Protein AF-A0A925NH45-F1 (afdb_monomer_lite)

Foldseek 3Di:
DDDDDDPPDDPPPDDDPVVVVVVVVVVVVVVVVVVCCCVPVPVVPPPPCDVCNPLLNLQLVLVVVVCVVPVQPAEEEEEEEPVQQVVQQVQQCVVVVHRDPSSNDFKRVSVQVVVQVVVVDPPSRSYTYGYSYYYVDDVVSRVVSQVCQCPDPRHHPYYHYDDD

pLDDT: mean 81.84, std 16.11, range [45.5, 97.69]

Radius of gyration: 31.34 Å; chains: 1; bounding box: 68×44×101 Å

Structure (mmCIF, N/CA/C/O backbone):
data_AF-A0A925NH45-F1
#
_entry.id   AF-A0A925NH45-F1
#
loop_
_atom_site.group_PDB
_atom_site.id
_atom_site.type_symbol
_atom_site.label_atom_id
_atom_site.label_alt_id
_atom_site.label_comp_id
_atom_site.label_asym_id
_atom_site.label_entity_id
_atom_site.label_seq_id
_atom_site.pdbx_PDB_ins_code
_atom_site.Cartn_x
_atom_site.Cartn_y
_atom_site.Cartn_z
_atom_site.occupancy
_atom_site.B_iso_or_equiv
_atom_site.auth_seq_id
_atom_site.auth_comp_id
_atom_site.auth_asym_id
_atom_site.auth_atom_id
_atom_site.pdbx_PDB_model_num
ATOM 1 N N . MET A 1 1 ? 51.695 -27.035 -75.897 1.00 48.34 1 MET A N 1
ATOM 2 C CA . MET A 1 1 ? 51.351 -25.604 -76.032 1.00 48.34 1 MET A CA 1
ATOM 3 C C . MET A 1 1 ? 50.611 -25.178 -74.779 1.00 48.34 1 MET A C 1
ATOM 5 O O . MET A 1 1 ? 49.550 -25.703 -74.482 1.00 48.34 1 MET A O 1
ATOM 9 N N . THR A 1 2 ? 51.273 -24.341 -73.992 1.00 46.50 2 THR A N 1
ATOM 10 C CA . THR A 1 2 ? 50.959 -23.916 -72.624 1.00 46.50 2 THR A CA 1
ATOM 11 C C . THR A 1 2 ? 50.205 -22.582 -72.627 1.00 46.50 2 THR A C 1
ATOM 13 O O . THR A 1 2 ? 50.682 -21.634 -73.243 1.00 46.50 2 THR A O 1
ATOM 16 N N . GLY A 1 3 ? 49.085 -22.473 -71.909 1.00 46.50 3 GLY A N 1
ATOM 17 C CA . GLY A 1 3 ? 48.392 -21.202 -71.636 1.00 46.50 3 GLY A CA 1
ATOM 18 C C . GLY A 1 3 ? 47.732 -21.281 -70.259 1.00 46.50 3 GLY A C 1
ATOM 19 O O . GLY A 1 3 ? 46.732 -21.964 -70.101 1.00 46.50 3 GLY A O 1
ATOM 20 N N . SER A 1 4 ? 48.445 -20.912 -69.194 1.00 45.50 4 SER A N 1
ATOM 21 C CA . SER A 1 4 ? 48.526 -19.571 -68.583 1.00 45.50 4 SER A CA 1
ATOM 22 C C . SER A 1 4 ? 47.248 -19.169 -67.829 1.00 45.50 4 SER A C 1
ATOM 24 O O . SER A 1 4 ? 46.299 -18.627 -68.393 1.00 45.50 4 SER A O 1
ATOM 26 N N . MET A 1 5 ? 47.262 -19.460 -66.522 1.00 50.41 5 MET A N 1
ATOM 27 C CA . MET A 1 5 ? 46.317 -18.998 -65.502 1.00 50.41 5 MET A CA 1
ATOM 28 C C . MET A 1 5 ? 46.411 -17.477 -65.344 1.00 50.41 5 MET A C 1
ATOM 30 O O . MET A 1 5 ? 47.458 -16.959 -64.958 1.00 50.41 5 MET A O 1
ATOM 34 N N . ASN A 1 6 ? 45.305 -16.764 -65.564 1.00 49.44 6 ASN A N 1
ATOM 35 C CA . ASN A 1 6 ? 45.228 -15.328 -65.310 1.00 49.44 6 ASN A CA 1
ATOM 36 C C . ASN A 1 6 ? 44.544 -15.077 -63.955 1.00 49.44 6 ASN A C 1
ATOM 38 O O . ASN A 1 6 ? 43.321 -15.094 -63.828 1.00 49.44 6 ASN A O 1
ATOM 42 N N . SER A 1 7 ? 45.367 -14.899 -62.920 1.00 51.62 7 SER A N 1
ATOM 43 C CA . SER A 1 7 ? 44.959 -14.513 -61.567 1.00 51.62 7 SER A CA 1
ATOM 44 C C . SER A 1 7 ? 44.492 -13.054 -61.569 1.00 51.62 7 SER A C 1
ATOM 46 O O . SER A 1 7 ? 45.295 -12.118 -61.597 1.00 51.62 7 SER A O 1
ATOM 48 N N . GLY A 1 8 ? 43.173 -12.859 -61.556 1.00 48.31 8 GLY A N 1
ATOM 49 C CA . GLY A 1 8 ? 42.533 -11.558 -61.387 1.00 48.31 8 GLY A CA 1
ATOM 50 C C . GLY A 1 8 ? 42.764 -11.009 -59.981 1.00 48.31 8 GLY A C 1
ATOM 51 O O . GLY A 1 8 ? 41.948 -11.200 -59.084 1.00 48.31 8 GLY A O 1
ATOM 52 N N . LYS A 1 9 ? 43.883 -10.305 -59.783 1.00 48.53 9 LYS A N 1
ATOM 5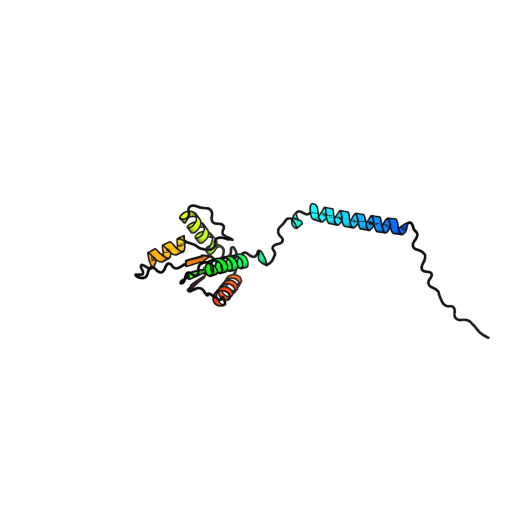3 C CA . LYS A 1 9 ? 44.126 -9.486 -58.590 1.00 48.53 9 LYS A CA 1
ATOM 54 C C . LYS A 1 9 ? 43.109 -8.344 -58.558 1.00 48.53 9 LYS A C 1
ATOM 56 O O . LYS A 1 9 ? 43.236 -7.372 -59.306 1.00 48.53 9 LYS A O 1
ATOM 61 N N . ALA A 1 10 ? 42.117 -8.448 -57.677 1.00 54.41 10 ALA A N 1
ATOM 62 C CA . ALA A 1 10 ? 41.234 -7.344 -57.332 1.00 54.41 10 ALA A CA 1
ATOM 63 C C . ALA A 1 10 ? 42.079 -6.203 -56.739 1.00 54.41 10 ALA A C 1
ATOM 65 O O . ALA A 1 10 ? 42.547 -6.264 -55.603 1.00 54.41 10 ALA A O 1
ATOM 66 N N . LYS A 1 11 ? 42.324 -5.167 -57.549 1.00 50.25 11 LYS A N 1
ATOM 67 C CA . LYS A 1 11 ? 42.915 -3.902 -57.109 1.00 50.25 11 LYS A CA 1
ATOM 68 C C . LYS A 1 11 ? 41.949 -3.253 -56.117 1.00 50.25 11 LYS A C 1
ATOM 70 O O . LYS A 1 11 ? 41.012 -2.573 -56.531 1.00 50.25 11 LYS A O 1
ATOM 75 N N . PHE A 1 12 ? 42.206 -3.433 -54.823 1.00 51.75 12 PHE A N 1
ATOM 76 C CA . PHE A 1 12 ? 41.728 -2.531 -53.778 1.00 51.75 12 PHE A CA 1
ATOM 77 C C . PHE A 1 12 ? 42.248 -1.133 -54.127 1.00 51.75 12 PHE A C 1
ATOM 79 O O . PHE A 1 12 ? 43.419 -0.808 -53.925 1.00 51.75 12 PHE A O 1
ATOM 86 N N . ARG A 1 13 ? 41.400 -0.333 -54.780 1.00 50.50 13 ARG A N 1
ATOM 87 C CA . ARG A 1 13 ? 41.694 1.067 -55.064 1.00 50.50 13 ARG A CA 1
ATOM 88 C C . ARG A 1 13 ? 41.855 1.764 -53.721 1.00 50.50 13 ARG A C 1
ATOM 90 O O . ARG A 1 13 ? 40.940 1.743 -52.903 1.00 50.50 13 ARG A O 1
ATOM 97 N N . LEU A 1 14 ? 43.041 2.338 -53.526 1.00 48.62 14 LEU A N 1
ATOM 98 C CA . LEU A 1 14 ? 43.367 3.244 -52.437 1.00 48.62 14 LEU A CA 1
ATOM 99 C C . LEU A 1 14 ? 42.187 4.185 -52.178 1.00 48.62 14 LEU A C 1
ATOM 101 O O . LEU A 1 14 ? 41.791 4.947 -53.063 1.00 48.62 14 LEU A O 1
ATOM 105 N N . PHE A 1 15 ? 41.665 4.137 -50.955 1.00 53.94 15 PHE A N 1
ATOM 106 C CA . PHE A 1 15 ? 40.826 5.191 -50.411 1.00 53.94 15 PHE A CA 1
ATOM 107 C C . PHE A 1 15 ? 41.591 6.512 -50.555 1.00 53.94 15 PHE A C 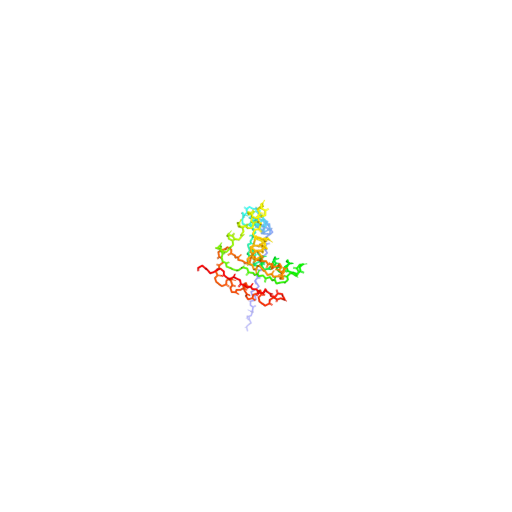1
ATOM 109 O O . PHE A 1 15 ? 42.670 6.694 -49.988 1.00 53.94 15 PHE A O 1
ATOM 116 N N . SER A 1 16 ? 41.053 7.404 -51.384 1.00 55.00 16 SER A N 1
ATOM 117 C CA . SER A 1 16 ? 41.539 8.769 -51.545 1.00 55.00 16 SER A CA 1
ATOM 118 C C . SER A 1 16 ? 41.640 9.428 -50.167 1.00 55.00 16 SER A C 1
ATOM 120 O O . SER A 1 16 ? 40.709 9.340 -49.366 1.00 55.00 16 SER A O 1
ATOM 122 N N . LYS A 1 17 ? 42.748 10.124 -49.888 1.00 56.66 17 LYS A N 1
ATOM 123 C CA . LYS A 1 17 ? 42.945 10.893 -48.643 1.00 56.66 17 LYS A CA 1
ATOM 124 C C . LYS A 1 17 ? 41.820 11.916 -48.384 1.00 56.66 17 LYS A C 1
ATOM 126 O O . LYS A 1 17 ? 41.635 12.322 -47.243 1.00 56.66 17 LYS A O 1
ATOM 131 N N . GLY A 1 18 ? 41.032 12.280 -49.403 1.00 59.00 18 GLY A N 1
ATOM 132 C CA . GLY A 1 18 ? 39.838 13.122 -49.259 1.00 59.00 18 GLY A CA 1
ATOM 133 C C . GLY A 1 18 ? 38.615 12.420 -48.649 1.00 59.00 18 GLY A C 1
ATOM 134 O O . GLY A 1 18 ? 37.737 13.085 -48.113 1.00 59.00 18 GLY A O 1
ATOM 135 N N . SER A 1 19 ? 38.548 11.087 -48.673 1.00 63.91 19 SER A N 1
ATOM 136 C CA . SER A 1 19 ? 37.384 10.325 -48.198 1.00 63.91 19 SER A CA 1
ATOM 137 C C . SER A 1 19 ? 37.349 10.168 -46.675 1.00 63.91 19 SER A C 1
ATOM 139 O O . SER A 1 19 ? 36.272 10.111 -46.093 1.00 63.91 19 SER A O 1
ATOM 141 N N . ILE A 1 20 ? 38.513 10.149 -46.017 1.00 78.00 20 ILE A N 1
ATOM 142 C CA . ILE A 1 20 ? 38.604 10.027 -44.552 1.00 78.00 20 ILE A CA 1
ATOM 143 C C . ILE A 1 20 ? 38.033 11.279 -43.877 1.00 78.00 20 ILE A C 1
ATOM 145 O O . ILE A 1 20 ? 37.272 11.164 -42.922 1.00 78.00 20 ILE A O 1
ATOM 149 N N . GLY A 1 21 ? 38.327 12.468 -44.417 1.00 81.25 21 GLY A N 1
ATOM 150 C CA . GLY A 1 21 ? 37.786 13.726 -43.894 1.00 81.25 21 GLY A CA 1
ATOM 151 C C . GLY A 1 21 ? 36.257 13.783 -43.956 1.00 81.25 21 GLY A C 1
ATOM 152 O O . GLY A 1 21 ? 35.621 14.218 -43.001 1.00 81.25 21 GLY A O 1
ATOM 153 N N . ILE A 1 22 ? 35.664 13.268 -45.037 1.00 85.00 22 ILE A N 1
ATOM 154 C CA . ILE A 1 22 ? 34.204 13.210 -45.208 1.00 85.00 22 ILE A CA 1
ATOM 155 C C . ILE A 1 22 ? 33.573 12.249 -44.194 1.00 85.00 22 ILE A C 1
ATOM 157 O O . ILE A 1 22 ? 32.553 12.579 -43.595 1.00 85.00 22 ILE A O 1
ATOM 161 N N . ILE A 1 23 ? 34.189 11.086 -43.963 1.00 85.44 23 ILE A N 1
ATOM 162 C CA . ILE A 1 23 ? 33.689 10.098 -42.995 1.00 85.44 23 ILE A CA 1
ATOM 163 C C . ILE A 1 23 ? 33.732 10.662 -41.573 1.00 85.44 23 ILE A C 1
ATOM 165 O O . ILE A 1 23 ? 32.750 10.552 -40.843 1.00 85.44 23 ILE A O 1
ATOM 169 N N . VAL A 1 24 ? 34.837 11.308 -41.190 1.00 88.88 24 VAL A N 1
ATOM 170 C CA . VAL A 1 24 ? 34.971 11.935 -39.867 1.00 88.88 24 VAL A CA 1
ATOM 171 C C . VAL A 1 24 ? 33.945 13.056 -39.693 1.00 88.88 24 VAL A C 1
ATOM 173 O O . VAL A 1 24 ? 33.266 13.102 -38.672 1.00 88.88 24 VAL A O 1
ATOM 176 N N . ALA A 1 25 ? 33.763 13.912 -40.703 1.00 88.50 25 ALA A N 1
ATOM 177 C CA . ALA A 1 25 ? 32.768 14.982 -40.659 1.00 88.50 25 ALA A CA 1
ATOM 178 C C . ALA A 1 25 ? 31.331 14.445 -40.533 1.00 88.50 25 ALA A C 1
ATOM 180 O O . ALA A 1 25 ? 30.549 14.967 -39.739 1.00 88.50 25 ALA A O 1
ATOM 181 N N . ALA A 1 26 ? 30.993 13.380 -41.266 1.00 88.88 26 ALA A N 1
ATOM 182 C CA . ALA A 1 26 ? 29.689 12.728 -41.173 1.00 88.88 26 ALA A CA 1
ATOM 183 C C . ALA A 1 26 ? 29.455 12.112 -39.785 1.00 88.88 26 ALA A C 1
ATOM 185 O O . ALA A 1 26 ? 28.373 12.263 -39.222 1.00 88.88 26 ALA A O 1
ATOM 186 N N . PHE A 1 27 ? 30.476 11.477 -39.201 1.00 92.94 27 PHE A N 1
ATOM 187 C CA . PHE A 1 27 ? 30.384 10.899 -37.862 1.00 92.94 27 PHE A CA 1
ATOM 188 C C . PHE A 1 27 ? 30.213 11.981 -36.788 1.00 92.94 27 PHE A C 1
ATOM 190 O O . PHE A 1 27 ? 29.357 11.856 -35.918 1.00 92.94 27 PHE A O 1
ATOM 197 N N . CYS A 1 28 ? 30.960 13.085 -36.889 1.00 93.62 28 CYS A N 1
ATOM 198 C CA . CYS A 1 28 ? 30.791 14.238 -36.006 1.00 93.62 28 CYS A CA 1
ATOM 199 C C . CYS A 1 28 ? 29.386 14.842 -36.116 1.00 93.62 28 CYS A C 1
ATOM 201 O O . CYS A 1 28 ? 28.771 15.124 -35.093 1.00 93.62 28 CYS A O 1
ATOM 203 N N . MET A 1 29 ? 28.852 14.998 -37.331 1.00 93.44 29 MET A N 1
ATOM 204 C CA . MET A 1 29 ? 27.477 15.465 -37.543 1.00 93.44 29 MET A CA 1
ATOM 205 C C . MET A 1 29 ? 26.449 14.539 -36.891 1.00 93.44 29 MET A C 1
ATOM 207 O O . MET A 1 29 ? 25.522 15.024 -36.250 1.00 93.44 29 MET A O 1
ATOM 211 N N . LEU A 1 30 ? 26.630 13.223 -37.007 1.00 91.88 30 LEU A N 1
ATOM 212 C CA . LEU A 1 30 ? 25.717 12.241 -36.428 1.00 91.88 30 LEU A CA 1
ATOM 213 C C . LEU A 1 30 ? 25.741 12.288 -34.893 1.00 91.88 30 LEU A C 1
ATOM 215 O O . LEU A 1 30 ? 24.687 12.347 -34.270 1.00 91.88 30 LEU A O 1
ATOM 219 N N . VAL A 1 31 ? 26.928 12.384 -34.285 1.00 91.62 31 VAL A N 1
ATOM 220 C CA . VAL A 1 31 ? 27.075 12.564 -32.829 1.00 91.62 31 VAL A CA 1
ATOM 221 C C . VAL A 1 31 ? 26.443 13.877 -32.363 1.00 91.62 31 VAL A C 1
ATOM 223 O O . VAL A 1 31 ? 25.715 13.892 -31.374 1.00 91.62 31 VAL A O 1
ATOM 226 N N . CYS A 1 32 ? 26.665 14.978 -33.085 1.00 93.31 32 CYS A N 1
ATOM 227 C CA . CYS A 1 32 ? 26.037 16.259 -32.766 1.00 93.31 32 CYS A CA 1
ATOM 228 C C . CYS A 1 32 ? 24.507 16.186 -32.859 1.00 93.31 32 CYS A C 1
ATOM 230 O O . CYS A 1 32 ? 23.827 16.752 -32.006 1.00 93.31 32 CYS A O 1
ATOM 232 N N . LEU A 1 33 ? 23.967 15.481 -33.858 1.00 89.06 33 LEU A N 1
ATOM 233 C CA . LEU A 1 33 ? 22.527 15.297 -34.034 1.00 89.06 33 LEU A CA 1
ATOM 234 C C . LEU A 1 33 ? 21.924 14.465 -32.893 1.00 89.06 33 LEU A C 1
ATOM 236 O O . LEU A 1 33 ? 20.896 14.851 -32.347 1.00 89.06 33 LEU A O 1
ATOM 240 N N . GLU A 1 34 ? 22.587 13.383 -32.483 1.00 85.56 34 GLU A N 1
ATOM 241 C CA . GLU A 1 34 ? 22.182 12.544 -31.345 1.00 85.56 34 GLU A CA 1
ATOM 242 C C . GLU A 1 34 ? 22.238 13.304 -30.013 1.00 85.56 34 GLU A C 1
ATOM 244 O O . GLU A 1 34 ? 21.313 13.224 -29.202 1.00 85.56 34 GLU A O 1
ATOM 249 N N . CYS A 1 35 ? 23.285 14.106 -29.788 1.00 85.81 35 CYS A N 1
ATOM 250 C CA . CYS A 1 35 ? 23.371 14.979 -28.617 1.00 85.81 35 CYS A CA 1
ATOM 251 C C . CYS A 1 35 ? 22.272 16.047 -28.635 1.00 85.81 35 CYS A C 1
ATOM 253 O O . CYS A 1 35 ? 21.632 16.291 -27.611 1.00 85.81 35 CYS A O 1
ATOM 255 N N . TRP A 1 36 ? 22.025 16.668 -29.791 1.00 87.75 36 TRP A N 1
ATOM 256 C CA . TRP A 1 36 ? 20.970 17.662 -29.947 1.00 87.75 36 TRP A CA 1
ATOM 257 C C . TRP A 1 36 ? 19.601 17.050 -29.677 1.00 87.75 36 TRP A C 1
ATOM 259 O O . TRP A 1 36 ? 18.845 17.596 -28.876 1.00 87.75 36 TRP A O 1
ATOM 269 N N . LEU A 1 37 ? 19.286 15.908 -30.290 1.00 82.38 37 LEU A N 1
ATOM 270 C CA . LEU A 1 37 ? 18.059 15.157 -30.039 1.00 82.38 37 LEU A CA 1
ATOM 271 C C . LEU A 1 37 ? 17.951 14.793 -28.558 1.00 82.38 37 LEU A C 1
ATOM 273 O O . LEU A 1 37 ? 16.957 15.129 -27.934 1.00 82.38 37 LEU A O 1
ATOM 277 N N . SER A 1 38 ? 18.991 14.243 -27.937 1.00 76.44 38 SER A N 1
ATOM 278 C CA . SER A 1 38 ? 18.966 13.893 -26.510 1.00 76.44 38 SER A CA 1
ATOM 279 C C . SER A 1 38 ? 18.662 15.082 -25.587 1.00 76.44 38 SER A C 1
ATOM 281 O O . SER A 1 38 ? 17.957 14.917 -24.590 1.00 76.44 38 SER A O 1
ATOM 283 N N . ILE A 1 39 ? 19.154 16.283 -25.915 1.00 80.75 39 ILE A N 1
ATOM 284 C CA . ILE A 1 39 ? 18.942 17.508 -25.121 1.00 80.75 39 ILE A CA 1
ATOM 285 C C . ILE A 1 39 ? 17.585 18.164 -25.418 1.00 80.75 39 ILE A C 1
ATOM 287 O O . ILE A 1 39 ? 16.956 18.705 -24.501 1.00 80.75 39 ILE A O 1
ATOM 291 N N . SER A 1 40 ? 17.163 18.156 -26.685 1.00 80.00 40 SER A N 1
ATOM 292 C CA . SER A 1 40 ? 15.978 18.871 -27.178 1.00 80.00 40 SER A CA 1
ATOM 293 C C . SER A 1 40 ? 14.699 18.042 -27.142 1.00 80.00 40 SER A C 1
ATOM 295 O O . SER A 1 40 ? 13.617 18.624 -27.077 1.00 80.00 40 SER A O 1
ATOM 297 N N . HIS A 1 41 ? 14.789 16.709 -27.164 1.00 69.06 41 HIS A N 1
ATOM 298 C CA . HIS A 1 41 ? 13.609 15.858 -27.188 1.00 69.06 41 HIS A CA 1
ATOM 299 C C . HIS A 1 41 ? 12.911 15.934 -25.820 1.00 69.06 41 HIS A C 1
ATOM 301 O O . HIS A 1 41 ? 13.472 15.517 -24.808 1.00 69.06 41 HIS A O 1
ATOM 307 N N . PRO A 1 42 ? 11.664 16.424 -25.740 1.00 61.84 42 PRO A N 1
ATOM 308 C CA . PRO A 1 42 ? 10.956 16.567 -24.465 1.00 61.84 42 PRO A CA 1
ATOM 309 C C . PRO A 1 42 ? 10.701 15.216 -23.774 1.00 61.84 42 PRO A C 1
ATOM 311 O O . PRO A 1 42 ? 10.451 15.175 -22.572 1.00 61.84 42 PRO A O 1
ATOM 314 N N . PHE A 1 43 ? 10.819 14.106 -24.512 1.00 56.59 43 PHE A N 1
ATOM 315 C CA . PHE A 1 43 ? 10.619 12.752 -23.998 1.00 56.59 43 PHE A CA 1
ATOM 316 C C . PHE A 1 43 ? 11.831 12.147 -23.275 1.00 56.59 43 PHE A C 1
ATOM 318 O O . PHE A 1 43 ? 11.624 11.248 -22.470 1.00 56.59 43 PHE A O 1
ATOM 325 N N . SER A 1 44 ? 13.066 12.630 -23.474 1.00 56.06 44 SER A N 1
ATOM 326 C CA . SER A 1 44 ? 14.230 12.147 -22.698 1.00 56.06 44 SER A CA 1
ATOM 327 C C . SER A 1 44 ? 14.224 12.655 -21.249 1.00 56.06 44 SER A C 1
ATOM 329 O O . SER A 1 44 ? 14.942 12.130 -20.401 1.00 56.06 44 SER A O 1
ATOM 331 N N . ARG A 1 45 ? 13.388 13.661 -20.955 1.00 56.19 45 ARG A N 1
ATOM 332 C CA . ARG A 1 45 ? 13.133 14.194 -19.605 1.00 56.19 45 ARG A CA 1
ATOM 333 C C . ARG A 1 45 ? 11.844 13.683 -18.980 1.00 56.19 45 ARG A C 1
ATOM 335 O O . ARG A 1 45 ? 11.616 13.926 -17.796 1.00 56.19 45 ARG A O 1
ATOM 342 N N . LEU A 1 46 ? 10.990 13.018 -19.756 1.00 54.06 46 LEU A N 1
ATOM 343 C CA . LEU A 1 46 ? 9.880 12.298 -19.163 1.00 54.06 46 LEU A CA 1
ATOM 344 C C . LEU A 1 46 ? 10.489 11.082 -18.467 1.00 54.06 46 LEU A C 1
ATOM 346 O O . LEU A 1 46 ? 11.257 10.361 -19.107 1.00 54.06 46 LEU A O 1
ATOM 350 N N . PRO A 1 47 ? 10.209 10.858 -17.172 1.00 55.06 47 PRO A N 1
ATOM 351 C CA . PRO A 1 47 ? 10.562 9.595 -16.558 1.00 55.06 47 PRO A CA 1
ATOM 352 C C . PRO A 1 47 ? 9.861 8.530 -17.394 1.00 55.06 47 PRO A C 1
ATOM 354 O O . PRO A 1 47 ? 8.635 8.432 -17.387 1.00 55.06 47 PRO A O 1
ATOM 357 N N . VAL A 1 48 ? 10.632 7.803 -18.203 1.00 53.16 48 VAL A N 1
ATOM 358 C CA . VAL A 1 48 ? 10.139 6.599 -18.856 1.00 53.16 48 VAL A CA 1
ATOM 359 C C . VAL A 1 48 ? 9.592 5.775 -17.709 1.00 53.16 48 VAL A C 1
ATOM 361 O O . VAL A 1 48 ? 10.341 5.512 -16.767 1.00 53.16 48 VAL A O 1
ATOM 364 N N . ALA A 1 49 ? 8.291 5.485 -17.746 1.00 49.09 49 ALA A N 1
ATOM 365 C CA . ALA A 1 49 ? 7.630 4.659 -16.755 1.00 49.09 49 ALA A CA 1
ATOM 366 C C . ALA A 1 49 ? 8.330 3.303 -16.763 1.00 49.09 49 ALA A C 1
ATOM 368 O O . ALA A 1 49 ? 7.998 2.415 -17.545 1.00 49.09 49 ALA A O 1
ATOM 369 N N . THR A 1 50 ? 9.382 3.174 -15.960 1.00 54.62 50 THR A N 1
ATOM 370 C CA . THR A 1 50 ? 10.016 1.894 -15.726 1.00 54.62 50 THR A CA 1
ATOM 371 C C . THR A 1 50 ? 8.973 1.040 -15.025 1.00 54.62 50 THR A C 1
ATOM 373 O O . THR A 1 50 ? 8.101 1.545 -14.318 1.00 54.62 50 THR A O 1
ATOM 376 N N . THR A 1 51 ? 9.033 -0.270 -15.210 1.00 48.31 51 THR A N 1
ATOM 377 C CA . THR A 1 51 ? 8.138 -1.223 -14.539 1.00 48.31 51 THR A CA 1
ATOM 378 C C . THR A 1 51 ? 8.143 -1.047 -13.008 1.00 48.31 51 THR A C 1
ATOM 380 O O . THR A 1 51 ? 7.168 -1.386 -12.345 1.00 48.31 51 THR A O 1
ATOM 383 N N . GLU A 1 52 ? 9.193 -0.427 -12.456 1.00 48.94 52 GLU A N 1
ATOM 384 C CA . GLU A 1 52 ? 9.328 -0.047 -11.042 1.00 48.94 52 GLU A CA 1
ATOM 385 C C . GLU A 1 52 ? 8.545 1.216 -10.621 1.00 48.94 52 GLU A C 1
ATOM 387 O O . GLU A 1 52 ? 8.381 1.471 -9.430 1.00 48.94 52 GLU A O 1
ATOM 392 N N . GLN A 1 53 ? 8.021 1.997 -11.570 1.00 56.78 53 GLN A N 1
ATOM 393 C CA . GLN A 1 53 ? 7.160 3.167 -11.332 1.00 56.78 53 GLN A CA 1
ATOM 394 C C . GLN A 1 53 ? 5.663 2.829 -11.360 1.00 56.78 53 GLN A C 1
ATOM 396 O O . GLN A 1 53 ? 4.821 3.718 -11.216 1.00 56.78 53 GLN A O 1
ATOM 401 N N . GLY A 1 54 ? 5.310 1.552 -11.538 1.00 73.88 54 GLY A N 1
ATOM 402 C CA . GLY A 1 54 ? 3.927 1.107 -11.449 1.00 73.88 54 GLY A CA 1
ATOM 403 C C . GLY A 1 54 ? 3.367 1.370 -10.052 1.00 73.88 54 GLY A C 1
ATOM 404 O O . GLY A 1 54 ? 3.943 0.939 -9.051 1.00 73.88 54 GLY A O 1
ATOM 405 N N . GLU A 1 55 ? 2.213 2.041 -9.982 1.00 80.69 55 GLU A N 1
ATOM 406 C CA . GLU A 1 55 ? 1.527 2.340 -8.719 1.00 80.69 55 GLU A CA 1
ATOM 407 C C . GLU A 1 55 ? 1.342 1.075 -7.864 1.00 80.69 55 GLU A C 1
ATOM 409 O O . GLU A 1 55 ? 1.513 1.128 -6.647 1.00 80.69 55 GLU A O 1
ATOM 414 N N . LEU A 1 56 ? 1.098 -0.072 -8.507 1.00 84.06 56 LEU A N 1
ATOM 415 C CA . LEU A 1 56 ? 1.020 -1.399 -7.889 1.00 84.06 56 LEU A CA 1
ATOM 416 C C . LEU A 1 56 ? 2.276 -1.755 -7.083 1.00 84.06 56 LEU A C 1
ATOM 418 O O . LEU A 1 56 ? 2.195 -2.035 -5.886 1.00 84.06 56 LEU A O 1
ATOM 422 N N . PHE A 1 57 ? 3.446 -1.699 -7.721 1.00 84.25 57 PHE A N 1
ATOM 423 C CA . PHE A 1 57 ? 4.713 -2.065 -7.091 1.00 84.25 57 PHE A CA 1
ATOM 424 C C . PHE A 1 57 ? 5.067 -1.105 -5.952 1.00 84.25 57 PHE A C 1
ATOM 426 O O . PHE A 1 57 ? 5.449 -1.531 -4.861 1.00 84.25 57 PHE A O 1
ATOM 433 N N . THR A 1 58 ? 4.859 0.199 -6.159 1.00 85.88 58 THR A N 1
ATOM 434 C CA . THR A 1 58 ? 5.087 1.206 -5.110 1.00 85.88 58 THR A CA 1
ATOM 435 C C . THR A 1 58 ? 4.147 1.007 -3.915 1.00 85.88 58 THR A C 1
ATOM 437 O O . THR A 1 58 ? 4.557 1.200 -2.770 1.00 85.88 58 THR A O 1
ATOM 440 N N . SER A 1 59 ? 2.899 0.589 -4.152 1.00 86.50 59 SER A N 1
ATOM 441 C CA . SER A 1 59 ? 1.931 0.295 -3.085 1.00 86.50 59 SER A CA 1
ATOM 442 C C . SER A 1 59 ? 2.414 -0.847 -2.202 1.00 86.50 59 SER A C 1
ATOM 444 O O . SER A 1 59 ? 2.503 -0.689 -0.985 1.00 86.50 59 SER A O 1
ATOM 446 N N . LEU A 1 60 ? 2.760 -1.977 -2.822 1.00 89.44 60 LEU A N 1
ATOM 447 C CA . LEU A 1 60 ? 3.183 -3.184 -2.117 1.00 89.44 60 LEU A CA 1
ATOM 448 C C . LEU A 1 60 ? 4.481 -2.958 -1.343 1.00 89.44 60 LEU A C 1
ATOM 450 O O . LEU A 1 60 ? 4.535 -3.249 -0.152 1.00 89.44 60 LEU A O 1
ATOM 454 N N . THR A 1 61 ? 5.487 -2.357 -1.979 1.00 89.38 61 THR A N 1
ATOM 455 C CA . THR A 1 61 ? 6.777 -2.070 -1.331 1.00 89.38 61 THR A CA 1
ATOM 456 C C . THR A 1 61 ? 6.644 -1.084 -0.171 1.00 89.38 61 THR A C 1
ATOM 458 O O . THR A 1 61 ? 7.293 -1.261 0.859 1.00 89.38 61 THR A O 1
ATOM 461 N N . SER A 1 62 ? 5.779 -0.069 -0.283 1.00 89.44 62 SER A N 1
ATOM 462 C CA . SER A 1 62 ? 5.530 0.876 0.815 1.00 89.44 62 SER A CA 1
ATOM 463 C C . SER A 1 62 ? 4.865 0.195 2.011 1.00 89.44 62 SER A C 1
ATOM 465 O O . SER A 1 62 ? 5.269 0.424 3.152 1.00 89.44 62 SER A O 1
ATOM 467 N N . ILE A 1 63 ? 3.878 -0.670 1.755 1.00 91.19 63 ILE A N 1
ATOM 468 C CA . ILE A 1 63 ? 3.177 -1.436 2.792 1.00 91.19 63 ILE A CA 1
ATOM 469 C C . ILE A 1 63 ? 4.134 -2.430 3.456 1.00 91.19 63 ILE A C 1
ATOM 471 O O . ILE A 1 63 ? 4.239 -2.456 4.680 1.00 91.19 63 ILE A O 1
ATOM 475 N N . GLU A 1 64 ? 4.889 -3.196 2.669 1.00 90.44 64 GLU A N 1
ATOM 476 C CA . GLU A 1 64 ? 5.864 -4.163 3.177 1.00 90.44 64 GLU A CA 1
ATOM 477 C C . GLU A 1 64 ? 6.950 -3.485 4.018 1.00 90.44 64 GLU A C 1
ATOM 479 O O . GLU A 1 64 ? 7.300 -3.973 5.098 1.00 90.44 64 GLU A O 1
ATOM 484 N N . LYS A 1 65 ? 7.444 -2.325 3.570 1.00 90.00 65 LYS A N 1
ATOM 485 C CA . LYS A 1 65 ? 8.399 -1.514 4.327 1.00 90.00 65 LYS A CA 1
ATOM 486 C C . LYS A 1 65 ? 7.815 -1.074 5.665 1.00 90.00 65 LYS A C 1
ATOM 488 O O . LYS A 1 65 ? 8.492 -1.191 6.684 1.00 90.00 65 LYS A O 1
ATOM 493 N N . GLU A 1 66 ? 6.579 -0.580 5.689 1.00 89.31 66 GLU A N 1
ATOM 494 C CA . GLU A 1 66 ? 5.948 -0.131 6.933 1.00 89.31 66 GLU A CA 1
ATOM 495 C C . GLU A 1 66 ? 5.694 -1.294 7.903 1.00 89.31 66 GLU A C 1
ATOM 497 O O . GLU A 1 66 ? 5.996 -1.165 9.090 1.00 89.31 66 GLU A O 1
ATOM 502 N N . ILE A 1 67 ? 5.227 -2.442 7.405 1.00 89.50 67 ILE A N 1
ATOM 503 C CA . ILE A 1 67 ? 5.015 -3.660 8.204 1.00 89.50 67 ILE A CA 1
ATOM 504 C C . ILE A 1 67 ? 6.339 -4.189 8.762 1.00 89.50 67 ILE A C 1
ATOM 506 O O . ILE A 1 67 ? 6.396 -4.621 9.911 1.00 89.50 67 ILE A O 1
ATOM 510 N N . SER A 1 68 ? 7.409 -4.151 7.968 1.00 87.75 68 SER A N 1
ATOM 511 C CA . SER A 1 68 ? 8.731 -4.618 8.396 1.00 87.75 68 SER A CA 1
ATOM 512 C C . SER A 1 68 ? 9.327 -3.732 9.488 1.00 87.75 68 SER A C 1
ATOM 514 O O . SER A 1 68 ? 9.964 -4.240 10.408 1.00 87.75 68 SER A O 1
ATOM 516 N N . LEU A 1 69 ? 9.109 -2.415 9.409 1.00 86.62 69 LEU A N 1
ATOM 517 C CA . LEU A 1 69 ? 9.571 -1.458 10.419 1.00 86.62 69 LEU A CA 1
ATOM 518 C C . LEU A 1 69 ? 8.713 -1.487 11.688 1.00 86.62 69 LEU A C 1
ATOM 520 O O . LEU A 1 69 ? 9.237 -1.339 12.787 1.00 86.62 69 LEU A O 1
ATOM 524 N N . ASN A 1 70 ? 7.400 -1.660 11.541 1.00 82.94 70 ASN A N 1
ATOM 525 C CA . ASN A 1 70 ? 6.441 -1.663 12.638 1.00 82.94 70 ASN A CA 1
ATOM 526 C C . ASN A 1 70 ? 5.480 -2.844 12.475 1.00 82.94 70 ASN A C 1
ATOM 528 O O . ASN A 1 70 ? 4.366 -2.651 11.979 1.00 82.94 70 ASN A O 1
ATOM 532 N N . PRO A 1 71 ? 5.871 -4.057 12.906 1.00 76.38 71 PRO A N 1
ATOM 533 C CA . PRO A 1 71 ? 5.034 -5.243 12.779 1.00 76.38 71 PRO A CA 1
ATOM 534 C C . PRO A 1 71 ? 3.840 -5.152 13.736 1.00 76.38 71 PRO A C 1
ATOM 536 O O . PRO A 1 71 ? 3.839 -5.702 14.836 1.00 76.38 71 PRO A O 1
ATOM 539 N N . LYS A 1 72 ? 2.801 -4.428 13.321 1.00 73.12 72 LYS A N 1
ATOM 540 C CA . LYS A 1 72 ? 1.511 -4.370 14.000 1.00 73.12 72 LYS A CA 1
ATOM 541 C C . LYS A 1 72 ? 0.620 -5.462 13.430 1.00 73.12 72 LYS A C 1
ATOM 543 O O . LYS A 1 72 ? 0.234 -5.413 12.266 1.00 73.12 72 LYS A O 1
ATOM 548 N N . LYS A 1 73 ? 0.296 -6.453 14.259 1.00 77.44 73 LYS A N 1
ATOM 549 C CA . LYS A 1 73 ? -0.771 -7.422 13.991 1.00 77.44 73 LYS A CA 1
ATOM 550 C C . LYS A 1 73 ? -1.889 -7.233 15.021 1.00 77.44 73 LYS A C 1
ATOM 552 O O . LYS A 1 73 ? -1.578 -6.977 16.185 1.00 77.44 73 LYS A O 1
ATOM 557 N N . PRO A 1 74 ? -3.162 -7.398 14.631 1.00 88.81 74 PRO A N 1
ATOM 558 C CA . PRO A 1 74 ? -3.650 -7.697 13.278 1.00 88.81 74 PRO A CA 1
ATOM 559 C C . PRO A 1 74 ? -3.606 -6.475 12.341 1.00 88.81 74 PRO A C 1
ATOM 561 O O . PRO A 1 74 ? -3.599 -5.331 12.796 1.00 88.81 74 PRO A O 1
ATOM 564 N N . TYR A 1 75 ? -3.593 -6.718 11.029 1.00 93.06 75 TYR A N 1
ATOM 565 C CA . TYR A 1 75 ? -3.725 -5.655 10.031 1.00 93.06 75 TYR A CA 1
ATOM 566 C C . TYR A 1 75 ? -4.559 -6.104 8.828 1.00 93.06 75 TYR A C 1
ATOM 568 O O . TYR A 1 75 ? -4.618 -7.294 8.508 1.00 93.06 75 TYR A O 1
ATOM 576 N N . ALA A 1 76 ? -5.208 -5.145 8.174 1.00 94.75 76 ALA A N 1
ATOM 577 C CA . ALA A 1 76 ? -6.047 -5.356 7.005 1.00 94.75 76 ALA A CA 1
ATOM 578 C C . ALA A 1 76 ? -5.561 -4.524 5.813 1.00 94.75 76 ALA A C 1
ATOM 580 O O . ALA A 1 76 ? -4.979 -3.449 5.984 1.00 94.75 76 ALA A O 1
ATOM 581 N N . VAL A 1 77 ? -5.821 -5.017 4.603 1.00 96.25 77 VAL A N 1
ATOM 582 C CA . VAL A 1 77 ? -5.470 -4.329 3.357 1.00 96.25 77 VAL A CA 1
ATOM 583 C C . VAL A 1 77 ? -6.714 -4.136 2.498 1.00 96.25 77 VAL A C 1
ATOM 585 O O . VAL A 1 77 ? -7.466 -5.076 2.256 1.00 96.25 77 VAL A O 1
ATOM 588 N N . LEU A 1 78 ? -6.922 -2.906 2.042 1.00 96.50 78 LEU A N 1
ATOM 589 C CA . LEU A 1 78 ? -7.944 -2.526 1.076 1.00 96.50 78 LEU A CA 1
ATOM 590 C C . LEU A 1 78 ? -7.352 -2.659 -0.330 1.00 96.50 78 LEU A C 1
ATOM 592 O O . LEU A 1 78 ? -6.308 -2.063 -0.606 1.00 96.50 78 LEU A O 1
ATOM 596 N N . ILE A 1 79 ? -8.011 -3.415 -1.202 1.00 95.75 79 ILE A N 1
ATOM 597 C CA . ILE A 1 79 ? -7.684 -3.539 -2.630 1.00 95.75 79 ILE A CA 1
ATOM 598 C C . ILE A 1 79 ? -8.878 -3.074 -3.471 1.00 95.75 79 ILE A C 1
ATOM 600 O O . ILE A 1 79 ? -10.000 -2.983 -2.961 1.00 95.75 79 ILE A O 1
ATOM 604 N N . GLY A 1 80 ? -8.643 -2.743 -4.735 1.00 94.88 80 GLY A N 1
ATOM 605 C CA . GLY A 1 80 ? -9.661 -2.241 -5.650 1.00 94.88 80 GLY A CA 1
ATOM 606 C C . GLY A 1 80 ? -9.149 -1.130 -6.562 1.00 94.88 80 GLY A C 1
ATOM 607 O O . GLY A 1 80 ? -7.955 -0.823 -6.632 1.00 94.88 80 GLY A O 1
ATOM 608 N N . SER A 1 81 ? -10.096 -0.475 -7.229 1.00 93.44 81 SER A N 1
ATOM 609 C CA . SER A 1 81 ? -9.827 0.571 -8.215 1.00 93.44 81 SER A CA 1
ATOM 610 C C . SER A 1 81 ? -9.825 1.989 -7.612 1.00 93.44 81 SER A C 1
ATOM 612 O O . SER A 1 81 ? -9.758 2.202 -6.394 1.00 93.44 81 SER A O 1
ATOM 614 N N . SER A 1 82 ? -9.976 3.003 -8.469 1.00 93.06 82 SER A N 1
ATOM 615 C CA . SER A 1 82 ? -10.150 4.404 -8.066 1.00 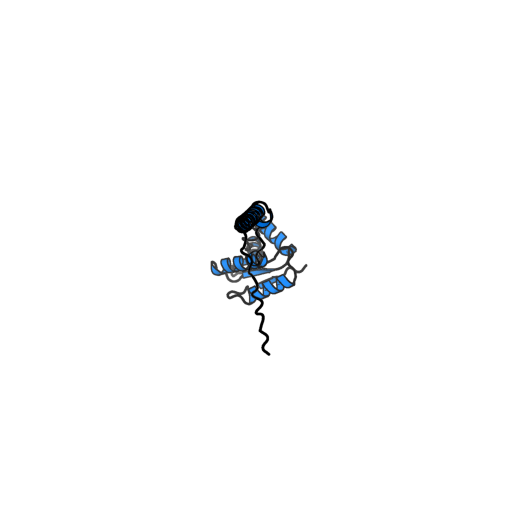93.06 82 SER A CA 1
ATOM 616 C C . SER A 1 82 ? -11.319 4.622 -7.098 1.00 93.06 82 SER A C 1
ATOM 618 O O . SER A 1 82 ? -11.244 5.539 -6.277 1.00 93.06 82 SER A O 1
ATOM 620 N N . LEU A 1 83 ? -12.354 3.774 -7.145 1.00 93.38 83 LEU A N 1
ATOM 621 C CA . LEU A 1 83 ? -13.501 3.837 -6.232 1.00 93.38 83 LEU A CA 1
ATOM 622 C C . LEU A 1 83 ? -13.141 3.492 -4.784 1.00 93.38 83 LEU A C 1
ATOM 624 O O . LEU A 1 83 ? -13.826 3.950 -3.877 1.00 93.38 83 LEU A O 1
ATOM 628 N N . MET A 1 84 ? -12.060 2.744 -4.553 1.00 94.31 84 MET A N 1
ATOM 629 C CA . MET A 1 84 ? -11.514 2.520 -3.213 1.00 94.31 84 MET A CA 1
ATOM 630 C C . MET A 1 84 ? -10.471 3.592 -2.864 1.00 94.31 84 MET A C 1
ATOM 632 O O . MET A 1 84 ? -10.494 4.155 -1.769 1.00 94.31 84 MET A O 1
ATOM 636 N N . VAL A 1 85 ? -9.587 3.942 -3.808 1.00 93.56 85 VAL A N 1
ATOM 637 C CA . VAL A 1 85 ? -8.504 4.916 -3.570 1.00 93.56 85 VAL A CA 1
ATOM 638 C C . VAL A 1 85 ? -9.038 6.289 -3.166 1.00 93.56 85 VAL A C 1
ATOM 640 O O . VAL A 1 85 ? -8.600 6.845 -2.158 1.00 93.56 85 VAL A O 1
ATOM 643 N N . ALA A 1 86 ? -9.961 6.851 -3.948 1.00 94.25 86 ALA A N 1
ATOM 644 C CA . ALA A 1 86 ? -10.422 8.224 -3.769 1.00 94.25 86 ALA A CA 1
ATOM 645 C C . ALA A 1 86 ? -11.070 8.481 -2.395 1.00 94.25 86 ALA A C 1
ATOM 647 O O . ALA A 1 86 ? -10.604 9.392 -1.701 1.00 94.25 86 ALA A O 1
ATOM 648 N N . PRO A 1 87 ? -12.083 7.709 -1.946 1.00 95.19 87 PRO A N 1
ATOM 649 C CA . PRO A 1 87 ? -12.716 7.967 -0.656 1.00 95.19 87 PRO A CA 1
ATOM 650 C C . PRO A 1 87 ? -11.768 7.732 0.522 1.00 95.19 87 PRO A C 1
ATOM 652 O O . PRO A 1 87 ? -11.799 8.515 1.470 1.00 95.19 87 PRO A O 1
ATOM 655 N N . VAL A 1 88 ? -10.892 6.721 0.466 1.00 95.50 88 VAL A N 1
ATOM 656 C CA . VAL A 1 88 ? -9.933 6.446 1.550 1.00 95.50 88 VAL A CA 1
ATOM 657 C C . VAL A 1 88 ? -8.935 7.593 1.693 1.00 95.50 88 VAL A C 1
ATOM 659 O O . VAL A 1 88 ? -8.751 8.116 2.791 1.00 95.50 88 VAL A O 1
ATOM 662 N N . VAL A 1 89 ? -8.334 8.044 0.588 1.00 95.56 89 VAL A N 1
ATOM 663 C CA . VAL A 1 89 ? -7.378 9.163 0.604 1.00 95.56 89 VAL A CA 1
ATOM 664 C C . VAL A 1 89 ? -8.059 10.463 1.039 1.00 95.56 89 VAL A C 1
ATOM 666 O O . VAL A 1 89 ? -7.490 11.222 1.824 1.00 95.56 89 VAL A O 1
ATOM 669 N N . GLN A 1 90 ? -9.289 10.722 0.583 1.00 96.19 90 GLN A N 1
ATOM 670 C CA . GLN A 1 90 ? -10.040 11.915 0.976 1.00 96.19 90 GLN A CA 1
ATOM 671 C C . GLN A 1 90 ? -10.406 11.896 2.466 1.00 96.19 90 GLN A C 1
ATOM 673 O O . GLN A 1 90 ? -10.282 12.922 3.139 1.00 96.19 90 GLN A O 1
ATOM 678 N N . ALA A 1 91 ? -10.850 10.752 2.988 1.00 96.38 91 ALA A N 1
ATOM 679 C CA . ALA A 1 91 ? -11.178 10.598 4.399 1.00 96.38 91 ALA A CA 1
ATOM 680 C C . ALA A 1 91 ? -9.931 10.744 5.281 1.00 96.38 91 ALA A C 1
ATOM 682 O O . ALA A 1 91 ? -9.967 11.472 6.272 1.00 96.38 91 ALA A O 1
ATOM 683 N N . GLU A 1 92 ? -8.810 10.143 4.877 1.00 97.00 92 GLU A N 1
ATOM 684 C CA . GLU A 1 92 ? -7.528 10.268 5.573 1.00 97.00 92 GLU A CA 1
ATOM 685 C C . GLU A 1 92 ? -7.028 11.716 5.589 1.00 97.00 92 GLU A C 1
ATOM 687 O O . GLU A 1 92 ? -6.611 12.222 6.630 1.00 97.00 92 GLU A O 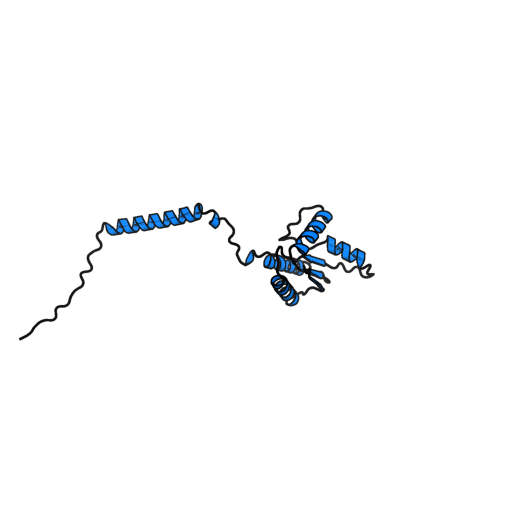1
ATOM 692 N N . SER A 1 93 ? -7.120 12.406 4.450 1.00 96.81 93 SER A N 1
ATOM 693 C CA . SER A 1 93 ? -6.713 13.806 4.323 1.00 96.81 93 SER A CA 1
ATOM 694 C C . SER A 1 93 ? -7.526 14.725 5.229 1.00 96.81 93 SER A C 1
ATOM 696 O O . SER A 1 93 ? -6.951 15.548 5.943 1.00 96.81 93 SER A O 1
ATOM 698 N N . LYS A 1 94 ? -8.853 14.541 5.270 1.00 97.69 94 LYS A N 1
ATOM 699 C CA . LYS A 1 94 ? -9.737 15.274 6.187 1.00 97.69 94 LYS A CA 1
ATOM 700 C C . LYS A 1 94 ? -9.426 14.959 7.647 1.00 97.69 94 LYS A C 1
ATOM 702 O O . LYS A 1 94 ? -9.382 15.869 8.465 1.00 97.69 94 LYS A O 1
ATOM 707 N N . TYR A 1 95 ? -9.198 13.689 7.970 1.00 97.38 95 TYR A N 1
ATOM 708 C CA . TYR A 1 95 ? -8.928 13.248 9.336 1.00 97.38 95 TYR A CA 1
ATOM 709 C C . TYR A 1 95 ? -7.609 13.802 9.885 1.00 97.38 95 TYR A C 1
ATOM 711 O O . TYR A 1 95 ? -7.563 14.282 11.015 1.00 97.38 95 TYR A O 1
ATOM 719 N N . ARG A 1 96 ? -6.546 13.772 9.077 1.00 95.94 96 ARG A N 1
ATOM 720 C CA . ARG A 1 96 ? -5.220 14.284 9.446 1.00 95.94 96 ARG A CA 1
ATOM 721 C C . ARG A 1 96 ? -5.055 15.789 9.223 1.00 95.94 96 ARG A C 1
ATOM 723 O O . ARG A 1 96 ? -4.016 16.331 9.580 1.00 95.94 96 ARG A O 1
ATOM 730 N N . ASN A 1 97 ? -6.050 16.447 8.624 1.00 96.62 97 ASN A N 1
ATOM 731 C CA . ASN A 1 97 ? -5.993 17.844 8.196 1.00 96.62 97 ASN A CA 1
ATOM 732 C C . ASN A 1 97 ? -4.732 18.169 7.363 1.00 96.62 97 ASN A C 1
ATOM 734 O O . ASN A 1 97 ? -4.091 19.201 7.549 1.00 96.62 97 ASN A O 1
ATOM 738 N N . GLN A 1 98 ? -4.349 17.258 6.461 1.00 95.88 98 GLN A N 1
ATOM 739 C CA . GLN A 1 98 ? -3.177 17.413 5.596 1.00 95.88 98 GLN A CA 1
ATOM 740 C C . GLN A 1 98 ? -3.388 16.740 4.239 1.00 95.88 98 GLN A C 1
ATOM 742 O O . GLN A 1 98 ? -4.201 15.825 4.098 1.00 95.88 98 GLN A O 1
ATOM 747 N N . ILE A 1 99 ? -2.624 17.161 3.233 1.00 93.44 99 ILE A N 1
ATOM 748 C CA . ILE A 1 99 ? -2.612 16.508 1.921 1.00 93.44 99 ILE A CA 1
ATOM 749 C C . ILE A 1 99 ? -1.861 15.180 2.044 1.00 93.44 99 ILE A C 1
ATOM 751 O O . ILE A 1 99 ? -0.700 15.160 2.445 1.00 93.44 99 ILE A O 1
ATOM 755 N N . ILE A 1 100 ? -2.519 14.080 1.679 1.00 92.69 100 ILE A N 1
ATOM 756 C CA . ILE A 1 100 ? -1.937 12.736 1.729 1.00 92.69 100 ILE A CA 1
ATOM 757 C C . ILE A 1 100 ? -1.288 12.410 0.391 1.00 92.69 100 ILE A C 1
ATOM 759 O O . ILE A 1 100 ? -1.925 12.479 -0.665 1.00 92.69 100 ILE A O 1
ATOM 763 N N . LYS A 1 101 ? -0.017 12.010 0.424 1.00 89.69 101 LYS A N 1
ATOM 764 C CA . LYS A 1 101 ? 0.690 11.556 -0.775 1.00 89.69 101 LYS A CA 1
ATOM 765 C C . LYS A 1 101 ? 0.274 10.126 -1.102 1.00 89.69 101 LYS A C 1
ATOM 767 O O . LYS A 1 101 ? 0.926 9.184 -0.661 1.00 89.69 101 LYS A O 1
ATOM 772 N N . ARG A 1 102 ? -0.779 9.963 -1.913 1.00 82.69 102 ARG A N 1
ATOM 773 C CA . ARG A 1 102 ? -1.403 8.652 -2.210 1.00 82.69 102 ARG A CA 1
ATOM 774 C C . ARG A 1 102 ? -0.426 7.532 -2.582 1.00 82.69 102 ARG A C 1
ATOM 776 O O . ARG A 1 102 ? -0.702 6.378 -2.301 1.00 82.69 102 ARG A O 1
ATOM 783 N N . PHE A 1 103 ? 0.694 7.863 -3.224 1.00 82.00 103 PHE A N 1
ATOM 784 C CA . PHE A 1 103 ? 1.656 6.872 -3.698 1.00 82.00 103 PHE A CA 1
ATOM 785 C C . PHE A 1 103 ? 2.560 6.331 -2.588 1.00 82.00 103 PHE A C 1
ATOM 787 O O . PHE A 1 103 ? 2.887 5.149 -2.613 1.00 82.00 103 PHE A O 1
ATOM 794 N N . SER A 1 104 ? 2.929 7.170 -1.616 1.00 83.00 104 SER A N 1
ATOM 795 C CA . SER A 1 104 ? 3.872 6.831 -0.543 1.00 83.00 104 SER A CA 1
ATOM 796 C C . SER A 1 104 ? 3.200 6.586 0.807 1.00 83.00 104 SER A C 1
ATOM 798 O O . SER A 1 104 ? 3.725 5.851 1.635 1.00 83.00 104 SER A O 1
ATOM 800 N N . GLU A 1 105 ? 2.053 7.215 1.054 1.00 89.81 105 GLU A N 1
ATOM 801 C CA . GLU A 1 105 ? 1.295 7.095 2.298 1.00 89.81 105 GLU A CA 1
ATOM 802 C C . GLU A 1 105 ? 0.091 6.184 2.069 1.00 89.81 105 GLU A C 1
ATOM 804 O O . GLU A 1 105 ? -0.947 6.615 1.567 1.00 89.81 105 GLU A O 1
ATOM 809 N N . ARG A 1 106 ? 0.253 4.901 2.414 1.00 93.19 106 ARG A N 1
ATOM 810 C CA . ARG A 1 106 ? -0.781 3.876 2.201 1.00 93.19 106 ARG A CA 1
ATOM 811 C C . ARG A 1 106 ? -1.604 3.565 3.44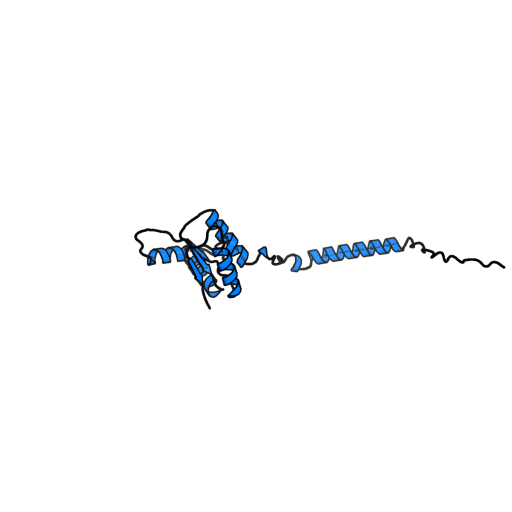4 1.00 93.19 106 ARG A C 1
ATOM 813 O O . ARG A 1 106 ? -2.717 3.070 3.315 1.00 93.19 106 ARG A O 1
ATOM 820 N N . ARG A 1 107 ? -1.096 3.840 4.643 1.00 94.19 107 ARG A N 1
ATOM 821 C CA . ARG A 1 107 ? -1.821 3.573 5.888 1.00 94.19 107 ARG A CA 1
ATOM 822 C C . ARG A 1 107 ? -2.959 4.572 6.101 1.00 94.19 107 ARG A C 1
ATOM 824 O O . ARG A 1 107 ? -2.732 5.778 6.026 1.00 94.19 107 ARG A O 1
ATOM 831 N N . SER A 1 108 ? -4.156 4.077 6.415 1.00 95.00 108 SER A N 1
ATOM 832 C CA . SER A 1 108 ? -5.318 4.910 6.732 1.00 95.00 108 SER A CA 1
ATOM 833 C C . SER A 1 108 ? -5.635 4.884 8.223 1.00 95.00 108 SER A C 1
ATOM 835 O O . SER A 1 108 ? -6.371 4.026 8.706 1.00 95.00 108 SER A O 1
ATOM 837 N N . THR A 1 109 ? -5.132 5.875 8.957 1.00 94.75 109 THR A N 1
ATOM 838 C CA . THR A 1 109 ? -5.436 6.036 10.385 1.00 94.75 109 THR A CA 1
ATOM 839 C C . THR A 1 109 ? -6.897 6.399 10.654 1.00 94.75 109 THR A C 1
ATOM 841 O O . THR A 1 109 ? -7.410 6.112 11.736 1.00 94.75 109 THR A O 1
ATOM 844 N N . PHE A 1 110 ? -7.600 6.962 9.668 1.00 95.25 110 PHE A N 1
ATOM 845 C CA . PHE A 1 110 ? -9.042 7.168 9.741 1.00 95.25 110 PHE A CA 1
ATOM 846 C C . PHE A 1 110 ? -9.807 5.839 9.791 1.00 95.25 110 PHE A C 1
ATOM 848 O O . PHE A 1 110 ? -10.653 5.655 10.670 1.00 95.25 110 PHE A O 1
ATOM 855 N N . CYS A 1 111 ? -9.500 4.899 8.889 1.00 94.00 111 CYS A N 1
ATOM 856 C CA . CYS A 1 111 ? -10.125 3.576 8.891 1.00 94.00 111 CYS A CA 1
ATOM 857 C C . CYS A 1 111 ? -9.800 2.799 10.171 1.00 94.00 111 CYS A C 1
ATOM 859 O O . CYS A 1 111 ? -10.696 2.174 10.732 1.00 94.00 111 CYS A O 1
ATOM 861 N N . GLU A 1 112 ? -8.563 2.889 10.671 1.00 93.06 112 GLU A N 1
ATOM 862 C CA . GLU A 1 112 ? -8.164 2.298 11.959 1.00 93.06 112 GLU A CA 1
ATOM 863 C C . GLU A 1 112 ? -9.039 2.819 13.104 1.00 93.06 112 GLU A C 1
ATOM 865 O O . GLU A 1 112 ? -9.612 2.036 13.865 1.00 93.06 112 GLU A O 1
ATOM 870 N N . LYS A 1 113 ? -9.214 4.146 13.185 1.00 91.56 113 LYS A N 1
ATOM 871 C CA . LYS A 1 113 ? -10.068 4.779 14.192 1.00 91.56 113 LYS A CA 1
ATOM 872 C C . LYS A 1 113 ? -11.517 4.307 14.075 1.00 91.56 113 LYS A C 1
ATOM 874 O O . LYS A 1 113 ? -12.071 3.832 15.063 1.00 91.56 113 LYS A O 1
ATOM 879 N N . GLN A 1 114 ? -12.112 4.378 12.883 1.00 91.62 114 GLN A N 1
ATOM 880 C CA . GLN A 1 114 ? -13.497 3.943 12.658 1.00 91.62 114 GLN A CA 1
ATOM 881 C C . GLN A 1 114 ? -13.702 2.472 13.027 1.00 91.62 114 GLN A C 1
ATOM 883 O O . GLN A 1 114 ? -14.683 2.124 13.682 1.00 91.62 114 GLN A O 1
ATOM 888 N N . LEU A 1 115 ? -12.763 1.605 12.652 1.00 88.81 115 LEU A N 1
ATOM 889 C CA . LEU A 1 115 ? -12.830 0.187 12.976 1.00 88.81 115 LEU A CA 1
ATOM 890 C C . LEU A 1 115 ? -12.746 -0.040 14.491 1.00 88.81 115 LEU A C 1
ATOM 892 O O . LEU A 1 115 ? -13.545 -0.798 15.041 1.00 88.81 115 LEU A O 1
ATOM 896 N N . SER A 1 116 ? -11.845 0.668 15.177 1.00 87.19 116 SER A N 1
ATOM 897 C CA . SER A 1 116 ? -11.698 0.579 16.635 1.00 87.19 116 SER A CA 1
ATOM 898 C C . SER A 1 116 ? -12.958 1.030 17.389 1.00 87.19 116 SER A C 1
ATOM 900 O O . SER A 1 116 ? -13.386 0.361 18.328 1.00 87.19 116 SER A O 1
ATOM 902 N N . GLU A 1 117 ? -13.612 2.103 16.932 1.00 88.56 117 GLU A N 1
ATOM 903 C CA . GLU A 1 117 ? -14.858 2.620 17.515 1.00 88.56 117 GLU A CA 1
ATOM 904 C C . GLU A 1 117 ? -16.032 1.649 17.315 1.00 88.56 117 GLU A C 1
ATOM 906 O O . GLU A 1 117 ? -16.894 1.509 18.187 1.00 88.56 117 GLU A O 1
ATOM 911 N N . ARG A 1 118 ? -16.072 0.959 16.168 1.00 87.62 118 ARG A N 1
ATOM 912 C CA . ARG A 1 118 ? -17.165 0.048 15.800 1.00 87.62 118 ARG A CA 1
ATOM 913 C C . ARG A 1 118 ? -17.055 -1.320 16.452 1.00 87.62 118 ARG A C 1
ATOM 915 O O . ARG A 1 118 ? -18.082 -1.874 16.834 1.00 87.62 118 ARG A O 1
ATOM 922 N N . LEU A 1 119 ? -15.844 -1.857 16.585 1.00 83.69 119 LEU A N 1
ATOM 923 C CA . LEU A 1 119 ? -15.645 -3.200 17.126 1.00 83.69 119 LEU A CA 1
ATOM 924 C C . LEU A 1 119 ? -15.939 -3.290 18.628 1.00 83.69 119 LEU A C 1
ATOM 926 O O . LEU A 1 119 ? -16.189 -4.395 19.098 1.00 83.69 119 LEU A O 1
ATOM 930 N N . LYS A 1 120 ? -15.926 -2.167 19.373 1.00 71.50 120 LYS A N 1
ATOM 931 C CA . LYS A 1 120 ? -16.186 -2.101 20.831 1.00 71.50 120 LYS A CA 1
ATOM 932 C C . LYS A 1 120 ? -15.544 -3.264 21.610 1.00 71.50 120 LYS A C 1
ATOM 934 O O . LYS A 1 120 ? -16.132 -3.792 22.553 1.00 71.50 120 LYS A O 1
ATOM 939 N N . SER A 1 121 ? -14.363 -3.706 21.176 1.00 62.59 121 SER A N 1
ATOM 940 C CA . SER A 1 121 ? -13.752 -4.921 21.703 1.00 62.59 121 SER A CA 1
ATOM 941 C C . SER A 1 121 ? -13.115 -4.628 23.064 1.00 62.59 121 SER A C 1
ATOM 943 O O . SER A 1 121 ? -12.416 -3.619 23.191 1.00 62.59 121 SER A O 1
ATOM 945 N N . PRO A 1 122 ? -13.302 -5.497 24.078 1.00 59.47 122 PRO A N 1
ATOM 946 C CA . PRO A 1 122 ? -12.628 -5.367 25.372 1.00 59.47 122 PRO A CA 1
ATOM 947 C C . PRO A 1 122 ? -11.104 -5.501 25.250 1.00 59.47 122 PRO A C 1
ATOM 949 O O . PRO A 1 122 ? -10.364 -5.040 26.115 1.00 59.47 122 PRO A O 1
ATOM 952 N N . VAL A 1 123 ? -10.624 -6.092 24.153 1.00 62.03 123 VAL A N 1
ATOM 953 C CA . VAL A 1 123 ? -9.213 -6.099 23.784 1.00 62.03 123 VAL A CA 1
ATOM 954 C C . VAL A 1 123 ? -9.002 -4.950 22.800 1.00 62.03 123 VAL A C 1
ATOM 956 O O . VAL A 1 123 ? -9.442 -5.033 21.653 1.00 62.03 123 VAL A O 1
ATOM 959 N N . GLN A 1 124 ? -8.336 -3.877 23.237 1.00 61.56 124 GLN A N 1
ATOM 960 C CA . GLN A 1 124 ? -7.898 -2.746 22.401 1.00 61.56 124 GLN A CA 1
ATOM 961 C C . GLN A 1 124 ? -6.826 -3.186 21.385 1.00 61.56 124 GLN A C 1
ATOM 963 O O . GLN A 1 124 ? -5.682 -2.735 21.407 1.00 61.56 124 GLN A O 1
ATOM 968 N N . GLN A 1 125 ? -7.172 -4.100 20.483 1.00 67.31 125 GLN A N 1
ATOM 969 C CA . GLN A 1 125 ? -6.335 -4.424 19.340 1.00 67.31 125 GLN A CA 1
ATOM 970 C C . GLN A 1 125 ? -6.500 -3.318 18.308 1.00 67.31 125 GLN A C 1
ATOM 972 O O . GLN A 1 125 ? -7.527 -3.196 17.642 1.00 67.31 125 GLN A O 1
ATOM 977 N N . ASN A 1 126 ? -5.470 -2.484 18.210 1.00 79.25 126 ASN A N 1
ATOM 978 C CA . ASN A 1 126 ? -5.385 -1.451 17.196 1.00 79.25 126 ASN A CA 1
ATOM 979 C C . ASN A 1 126 ? -5.058 -2.124 15.854 1.00 79.25 126 ASN A C 1
ATOM 981 O O . ASN A 1 126 ? -3.900 -2.448 15.583 1.00 79.25 126 ASN A O 1
ATOM 985 N N . VAL A 1 127 ? -6.095 -2.419 15.068 1.00 89.12 127 VAL A N 1
ATOM 986 C CA . VAL A 1 127 ? -5.962 -3.047 13.749 1.00 89.12 127 VAL A CA 1
ATOM 987 C C . VAL A 1 127 ? -5.395 -2.011 12.790 1.00 89.12 127 VAL A C 1
ATOM 989 O O . VAL A 1 127 ? -6.043 -0.992 12.574 1.00 89.12 127 VAL A O 1
ATOM 992 N N . ALA A 1 128 ? -4.220 -2.258 12.209 1.00 93.25 128 ALA A N 1
ATOM 993 C CA . ALA A 1 128 ? -3.682 -1.367 11.183 1.00 93.25 128 ALA A CA 1
ATOM 994 C C . ALA A 1 128 ? -4.422 -1.563 9.848 1.00 93.25 128 ALA A C 1
ATOM 996 O O . ALA A 1 128 ? -4.779 -2.690 9.501 1.00 93.25 128 ALA A O 1
ATOM 997 N N . VAL A 1 129 ? -4.652 -0.489 9.090 1.00 94.94 129 VAL A N 1
ATOM 998 C CA . VAL A 1 129 ? -5.373 -0.550 7.806 1.00 94.94 129 VAL A CA 1
ATOM 999 C C . VAL A 1 129 ? -4.549 0.118 6.713 1.00 94.94 129 VAL A C 1
ATOM 1001 O O . VAL A 1 129 ? -4.186 1.287 6.828 1.00 94.94 129 VAL A O 1
ATOM 1004 N N . TYR A 1 130 ? -4.287 -0.610 5.630 1.00 95.69 130 TYR A N 1
ATOM 1005 C CA . TYR A 1 130 ? -3.507 -0.133 4.487 1.00 95.69 130 TYR A CA 1
ATOM 1006 C C . TYR A 1 130 ? -4.339 -0.103 3.209 1.00 95.69 130 TYR A C 1
ATOM 1008 O O . TYR A 1 130 ? -5.150 -0.989 2.970 1.00 95.69 130 TYR A O 1
ATOM 1016 N N . ASN A 1 131 ? -4.107 0.891 2.361 1.00 95.50 131 ASN A N 1
ATOM 1017 C CA . ASN A 1 131 ? -4.755 1.059 1.071 1.00 95.50 131 ASN A CA 1
ATOM 1018 C C . ASN A 1 131 ? -3.812 0.659 -0.071 1.00 95.50 131 ASN A C 1
ATOM 1020 O O . ASN A 1 131 ? -2.999 1.464 -0.532 1.00 95.50 131 ASN A O 1
ATOM 1024 N N . ALA A 1 132 ? -3.927 -0.586 -0.523 1.00 95.19 132 ALA A N 1
ATOM 1025 C CA . ALA A 1 132 ? -3.216 -1.107 -1.687 1.00 95.19 132 ALA A CA 1
ATOM 1026 C C . ALA A 1 132 ? -4.012 -0.950 -2.994 1.00 95.19 132 ALA A C 1
ATOM 1028 O O . ALA A 1 132 ? -3.543 -1.399 -4.035 1.00 95.19 132 ALA A O 1
ATOM 1029 N N . ALA A 1 133 ? -5.194 -0.323 -2.956 1.00 94.38 133 ALA A N 1
ATOM 1030 C CA . ALA A 1 133 ? -5.969 -0.040 -4.155 1.00 94.38 133 ALA A CA 1
ATOM 1031 C C . ALA A 1 133 ? -5.194 0.874 -5.121 1.00 94.38 133 ALA A C 1
ATOM 1033 O O . ALA A 1 133 ? -4.370 1.705 -4.707 1.00 94.38 133 ALA A O 1
ATOM 1034 N N . VAL A 1 134 ? -5.487 0.730 -6.412 1.00 91.94 134 VAL A N 1
ATOM 1035 C CA . VAL A 1 134 ? -4.797 1.425 -7.504 1.00 91.94 134 VAL A CA 1
ATOM 1036 C C . VAL A 1 134 ? -5.797 2.154 -8.392 1.00 91.94 134 VAL A C 1
ATOM 1038 O O . VAL A 1 134 ? -6.841 1.625 -8.772 1.00 91.94 134 VAL A O 1
ATOM 1041 N N . GLY A 1 135 ? -5.493 3.408 -8.732 1.00 90.81 135 GLY A N 1
ATOM 1042 C CA . GLY A 1 135 ? -6.348 4.201 -9.610 1.00 90.81 135 GLY A CA 1
ATOM 1043 C C . GLY A 1 135 ? -6.462 3.572 -11.001 1.00 90.81 135 GLY A C 1
ATOM 1044 O O . GLY A 1 135 ? -5.458 3.408 -11.680 1.00 90.81 135 GLY A O 1
ATOM 1045 N N . GLY A 1 136 ? -7.686 3.246 -11.429 1.00 89.69 136 GLY A N 1
ATOM 1046 C CA . GLY A 1 136 ? -7.918 2.558 -12.706 1.00 89.69 136 GLY A CA 1
ATOM 1047 C C . GLY A 1 136 ? -7.552 1.070 -12.702 1.00 89.69 136 GLY A C 1
ATOM 1048 O O . GLY A 1 136 ? -7.534 0.469 -13.771 1.00 89.69 136 GLY A O 1
ATOM 1049 N N . GLY A 1 137 ? -7.273 0.491 -11.527 1.00 87.69 137 GLY A N 1
ATOM 1050 C CA . GLY A 1 137 ? -6.978 -0.932 -11.385 1.00 87.69 137 GLY A CA 1
ATOM 1051 C C . GLY A 1 137 ? -8.111 -1.815 -11.910 1.00 87.69 137 GLY A C 1
ATOM 1052 O O . GLY A 1 137 ? -9.294 -1.512 -11.726 1.00 87.69 137 GLY A O 1
ATOM 1053 N N . MET A 1 138 ? -7.726 -2.896 -12.578 1.00 91.56 138 MET A N 1
ATOM 1054 C CA . MET A 1 138 ? -8.607 -3.948 -13.075 1.00 91.56 138 MET A CA 1
ATOM 1055 C C . MET A 1 138 ? -8.653 -5.117 -12.084 1.00 91.56 138 MET A C 1
ATOM 1057 O O . MET A 1 138 ? -7.767 -5.281 -11.249 1.00 91.56 138 MET A O 1
ATOM 1061 N N . ALA A 1 139 ? -9.634 -6.011 -12.233 1.00 91.75 139 ALA A N 1
ATOM 1062 C CA . ALA A 1 139 ? -9.731 -7.215 -11.399 1.00 91.75 139 ALA A CA 1
ATOM 1063 C C . ALA A 1 139 ? -8.464 -8.101 -11.450 1.00 91.75 139 ALA A C 1
ATOM 1065 O O . ALA A 1 139 ? -8.143 -8.793 -10.484 1.00 91.75 139 ALA A O 1
ATOM 1066 N N . SER A 1 140 ? -7.722 -8.073 -12.563 1.00 91.88 140 SER A N 1
ATOM 1067 C CA . SER A 1 140 ? -6.422 -8.742 -12.676 1.00 91.88 140 SER A CA 1
ATOM 1068 C C . SER A 1 140 ? -5.380 -8.156 -11.726 1.00 91.88 140 SER A C 1
ATOM 1070 O O . SER A 1 140 ? -4.609 -8.908 -11.137 1.00 91.88 140 SER A O 1
ATOM 1072 N N . ASP A 1 141 ? -5.370 -6.836 -11.549 1.00 91.62 141 ASP A N 1
ATOM 1073 C CA . ASP A 1 141 ? -4.438 -6.157 -10.650 1.00 91.62 141 ASP A CA 1
ATOM 1074 C C . ASP A 1 141 ? -4.751 -6.516 -9.198 1.00 91.62 141 ASP A C 1
ATOM 1076 O O . ASP A 1 141 ? -3.850 -6.881 -8.445 1.00 91.62 141 ASP A O 1
ATOM 1080 N N . ASP A 1 142 ? -6.036 -6.520 -8.834 1.00 92.44 142 ASP A N 1
ATOM 1081 C CA . ASP A 1 142 ? -6.505 -6.951 -7.515 1.00 92.44 142 ASP A CA 1
ATOM 1082 C C . ASP A 1 142 ? -6.113 -8.403 -7.218 1.00 92.44 142 ASP A C 1
ATOM 1084 O O . ASP A 1 142 ? -5.672 -8.715 -6.108 1.00 92.44 142 ASP A O 1
ATOM 1088 N N . PHE A 1 143 ? -6.205 -9.290 -8.216 1.00 93.25 143 PHE A N 1
ATOM 1089 C CA . PHE A 1 143 ? -5.734 -10.668 -8.096 1.00 93.25 143 PHE A CA 1
ATOM 1090 C C . PHE A 1 143 ? -4.223 -10.735 -7.839 1.00 93.25 143 PHE A C 1
ATOM 1092 O O . PHE A 1 143 ? -3.792 -11.438 -6.923 1.00 93.25 143 PHE A O 1
ATOM 1099 N N . PHE A 1 144 ? -3.410 -9.997 -8.602 1.00 92.38 144 PHE A N 1
ATOM 1100 C CA . PHE A 1 144 ? -1.955 -9.982 -8.417 1.00 92.38 144 PHE A CA 1
ATOM 1101 C C . PHE A 1 144 ? -1.545 -9.394 -7.064 1.00 92.38 144 PHE A C 1
ATOM 1103 O O . PHE A 1 144 ? -0.710 -9.985 -6.378 1.00 92.38 144 PHE A O 1
ATOM 1110 N N . ILE A 1 145 ? -2.155 -8.281 -6.647 1.00 92.75 145 ILE A N 1
ATOM 1111 C CA . ILE A 1 145 ? -1.930 -7.664 -5.333 1.00 92.75 145 ILE A CA 1
ATOM 1112 C C . ILE A 1 145 ? -2.321 -8.638 -4.225 1.00 92.75 145 ILE A C 1
ATOM 1114 O O . ILE A 1 145 ? -1.528 -8.896 -3.321 1.00 92.75 145 ILE A O 1
ATOM 1118 N N . GLY A 1 146 ? -3.532 -9.196 -4.293 1.00 94.31 146 GLY A N 1
ATOM 1119 C CA . GLY A 1 146 ? -4.045 -10.121 -3.289 1.00 94.31 146 GLY A CA 1
ATOM 1120 C C . GLY A 1 146 ? -3.147 -11.345 -3.145 1.00 94.31 146 GLY A C 1
ATOM 1121 O O . GLY A 1 146 ? -2.766 -11.702 -2.031 1.00 94.31 146 GLY A O 1
ATOM 1122 N N . ARG A 1 147 ? -2.731 -11.936 -4.269 1.00 95.00 147 ARG A N 1
ATOM 1123 C CA . ARG A 1 147 ? -1.795 -13.062 -4.284 1.00 95.00 147 ARG A CA 1
ATOM 1124 C C . ARG A 1 147 ? -0.447 -12.694 -3.664 1.00 95.00 147 ARG A C 1
ATOM 1126 O O . ARG A 1 147 ? 0.006 -13.403 -2.772 1.00 95.00 147 ARG A O 1
ATOM 1133 N N . ALA A 1 148 ? 0.153 -11.576 -4.073 1.00 93.38 148 ALA A N 1
ATOM 1134 C CA . ALA A 1 148 ? 1.438 -11.123 -3.539 1.00 93.38 148 ALA A CA 1
ATOM 1135 C C . ALA A 1 148 ? 1.384 -10.869 -2.021 1.00 93.38 148 ALA A C 1
ATOM 1137 O O . ALA A 1 148 ? 2.314 -11.219 -1.298 1.00 93.38 148 ALA A O 1
ATOM 1138 N N . LEU A 1 149 ? 0.282 -10.305 -1.516 1.00 93.25 149 LEU A N 1
ATOM 1139 C CA . LEU A 1 149 ? 0.083 -10.074 -0.083 1.00 93.25 149 LEU A CA 1
ATOM 1140 C C . LEU A 1 149 ? -0.058 -11.381 0.704 1.00 93.25 149 LEU A C 1
ATOM 1142 O O . LEU A 1 149 ? 0.515 -11.504 1.788 1.00 93.25 149 LEU A O 1
ATOM 1146 N N . LEU A 1 150 ? -0.805 -12.352 0.175 1.00 94.31 150 LEU A N 1
ATOM 1147 C CA . LEU A 1 150 ? -1.016 -13.653 0.818 1.00 94.31 150 LEU A CA 1
ATOM 1148 C C . LEU A 1 150 ? 0.246 -14.524 0.811 1.00 94.31 150 LEU A C 1
ATOM 1150 O O . LEU A 1 150 ? 0.481 -15.253 1.772 1.00 94.31 150 LEU A O 1
ATOM 1154 N N . GLU A 1 151 ? 1.063 -14.428 -0.238 1.00 94.06 151 GLU A N 1
ATOM 1155 C CA . GLU A 1 151 ? 2.349 -15.129 -0.363 1.00 94.06 151 GLU A CA 1
ATOM 1156 C C . GLU A 1 151 ? 3.503 -14.397 0.359 1.00 94.06 151 GLU A C 1
ATOM 1158 O O . GLU A 1 151 ? 4.618 -14.916 0.439 1.00 94.06 151 GLU A O 1
ATOM 1163 N N . SER A 1 152 ? 3.260 -13.201 0.911 1.00 90.38 152 SER A N 1
ATOM 1164 C CA . SER A 1 152 ? 4.282 -12.426 1.620 1.00 90.38 152 SER A CA 1
ATOM 1165 C C . SER A 1 152 ? 4.694 -13.066 2.953 1.00 90.38 152 SER A C 1
ATOM 1167 O O . SER A 1 152 ? 3.952 -13.827 3.575 1.00 90.38 152 SER A O 1
ATOM 1169 N N . LYS A 1 153 ? 5.876 -12.693 3.464 1.00 89.38 153 LYS A N 1
ATOM 1170 C CA . LYS A 1 153 ? 6.383 -13.172 4.767 1.00 89.38 153 LYS A CA 1
ATOM 1171 C C . LYS A 1 153 ? 5.449 -12.832 5.936 1.00 89.38 153 LYS A C 1
ATOM 1173 O O . LYS A 1 153 ? 5.428 -13.531 6.947 1.00 89.38 153 LYS A O 1
ATOM 1178 N N . ASN A 1 154 ? 4.706 -11.735 5.818 1.00 89.19 154 ASN A N 1
ATOM 1179 C CA . ASN A 1 154 ? 3.808 -11.240 6.850 1.00 89.19 154 ASN A CA 1
ATOM 1180 C C . ASN A 1 154 ? 2.426 -11.018 6.240 1.00 89.19 154 ASN A C 1
ATOM 1182 O O . ASN A 1 154 ? 2.094 -9.865 6.004 1.00 89.19 154 ASN A O 1
ATOM 1186 N N . PRO A 1 155 ? 1.612 -12.057 6.004 1.00 92.81 155 PRO A N 1
ATOM 1187 C CA . PRO A 1 155 ? 0.337 -11.888 5.318 1.00 92.81 155 PRO A CA 1
ATO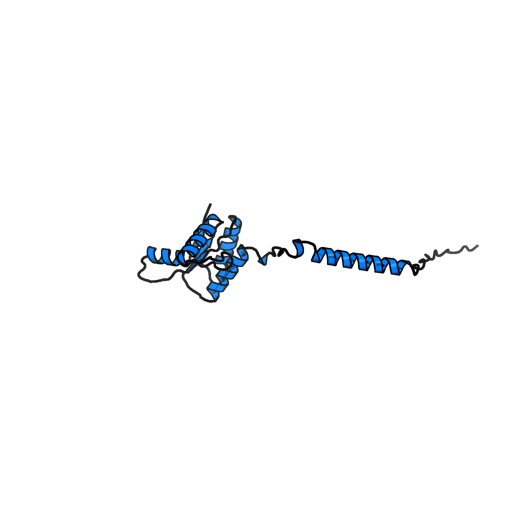M 1188 C C . PRO A 1 155 ? -0.675 -11.081 6.155 1.00 92.81 155 PRO A C 1
ATOM 1190 O O . PRO A 1 155 ? -0.618 -11.119 7.396 1.00 92.81 155 PRO A O 1
ATOM 1193 N N . PRO A 1 156 ? -1.601 -10.350 5.502 1.00 94.25 156 PRO A N 1
ATOM 1194 C CA . PRO A 1 156 ? -2.655 -9.605 6.182 1.00 94.25 156 PRO A CA 1
ATOM 1195 C C . PRO A 1 156 ? -3.650 -10.538 6.867 1.00 94.25 156 PRO A C 1
ATOM 1197 O O . PRO A 1 156 ? -3.886 -11.661 6.433 1.00 94.25 156 PRO A O 1
ATOM 1200 N N . THR A 1 157 ? -4.280 -10.048 7.934 1.00 94.06 157 THR A N 1
ATOM 1201 C CA . THR A 1 157 ? -5.372 -10.763 8.616 1.00 94.06 157 THR A CA 1
ATOM 1202 C C . THR A 1 157 ? -6.656 -10.736 7.792 1.00 94.06 157 THR A C 1
ATOM 1204 O O . THR A 1 157 ? -7.429 -11.688 7.822 1.00 94.06 157 THR A O 1
ATOM 1207 N N . ALA A 1 158 ? -6.882 -9.651 7.051 1.00 94.50 158 ALA A N 1
ATOM 1208 C CA . ALA A 1 158 ? -8.025 -9.506 6.163 1.00 94.50 158 ALA A CA 1
ATOM 1209 C C . ALA A 1 158 ? -7.645 -8.715 4.908 1.00 94.50 158 ALA A C 1
ATOM 1211 O O . ALA A 1 158 ? -6.887 -7.746 4.977 1.00 94.50 158 ALA A O 1
ATOM 1212 N N . ILE A 1 159 ? -8.221 -9.111 3.775 1.00 95.75 159 ILE A N 1
ATOM 1213 C CA . ILE A 1 159 ? -8.179 -8.354 2.525 1.00 95.75 159 ILE A CA 1
ATOM 1214 C C . ILE A 1 159 ? -9.614 -7.949 2.200 1.00 95.75 159 ILE A C 1
ATOM 1216 O O . ILE A 1 159 ? -10.499 -8.800 2.128 1.00 95.75 159 ILE A O 1
ATOM 1220 N N . ILE A 1 160 ? -9.846 -6.651 2.037 1.00 95.44 160 ILE A N 1
ATOM 1221 C CA . ILE A 1 160 ? -11.152 -6.093 1.688 1.00 95.44 160 ILE A CA 1
ATOM 1222 C C . ILE A 1 160 ? -11.083 -5.641 0.236 1.00 95.44 160 ILE A C 1
ATOM 1224 O O . ILE A 1 160 ? -10.334 -4.724 -0.096 1.00 95.44 160 ILE A O 1
ATOM 1228 N N . CYS A 1 161 ? -11.860 -6.299 -0.620 1.00 93.56 161 CYS A N 1
ATOM 1229 C CA . CYS A 1 161 ? -11.910 -6.003 -2.044 1.00 93.56 161 CYS A CA 1
ATOM 1230 C C . CYS A 1 161 ? -13.069 -5.052 -2.357 1.00 93.56 161 CYS A C 1
ATOM 1232 O O . CYS A 1 161 ? -14.233 -5.380 -2.116 1.00 93.56 161 CYS A O 1
ATOM 1234 N N . GLY A 1 162 ? -12.748 -3.869 -2.878 1.00 88.62 162 GLY A N 1
ATOM 1235 C CA . GLY A 1 162 ? -13.722 -2.937 -3.430 1.00 88.62 162 GLY A CA 1
ATOM 1236 C C . GLY A 1 162 ? -14.080 -3.318 -4.858 1.00 88.62 162 GLY A C 1
ATOM 1237 O O . GLY A 1 162 ? -13.371 -2.927 -5.780 1.00 88.62 162 GLY A O 1
ATOM 1238 N N . VAL A 1 163 ? -15.176 -4.057 -5.032 1.00 75.69 163 VAL A N 1
ATOM 1239 C CA . VAL A 1 163 ? -15.696 -4.432 -6.354 1.00 75.69 163 VAL A CA 1
ATOM 1240 C C . VAL A 1 163 ? -16.552 -3.288 -6.906 1.00 75.69 163 VAL A C 1
ATOM 1242 O O . VAL A 1 163 ? -17.389 -2.746 -6.181 1.00 75.69 163 VAL A O 1
ATOM 1245 N N . ALA A 1 164 ? -16.314 -2.918 -8.164 1.00 57.16 164 ALA A N 1
ATOM 1246 C CA . ALA A 1 164 ? -17.099 -1.947 -8.926 1.00 57.16 164 ALA A CA 1
ATOM 1247 C C . ALA A 1 164 ? -18.054 -2.667 -9.883 1.00 57.16 164 ALA A C 1
ATOM 1249 O O . ALA A 1 164 ? -17.603 -3.667 -10.489 1.00 57.16 164 ALA A O 1
#

Secondary structure (DSSP, 8-state):
----------------HHHHHHHHHHHHHHHHHHHHHHHH-TTSSS----GGG-HHHHHHHHHHHHHHHS--SSEEEEEESHHHHHHHHHHHHHHHTS---TTT--B-HHHHHHHHHHH--SS----EEEE---TT--HHHHHHHHHHHHTSSS--SEEEEE--

Sequence (164 aa):
MTGSMNSGKAKFRLFSKGSIGIIVAAFCMLVCLECWLSISHPFSRLPVATTEQGELFTSLTSIEKEISLNPKKPYAVLIGSSLMVAPVVQAESKYRNQIIKRFSERRSTFCEKQLSERLKSPVQQNVAVYNAAVGGGMASDDFFIGRALLESKNPPTAIICGVA